Protein AF-A0A430HUJ5-F1 (afdb_monomer_lite)

Sequence (69 aa):
MSSAPRQSRRRVVRPSDAPDIDREADRAGAGFWNAGSADGDREVLLDPEAEETVPREEFLRQERPPHYS

pLDDT: mean 77.78, std 9.96, range [45.66, 91.62]

Structure (mmCIF, N/CA/C/O backbone):
data_AF-A0A430HUJ5-F1
#
_entry.id   AF-A0A430HUJ5-F1
#
loop_
_atom_site.group_PDB
_atom_site.id
_atom_site.type_symbol
_atom_site.label_atom_id
_atom_site.label_alt_id
_atom_site.label_comp_id
_atom_site.label_asym_id
_atom_site.label_entity_id
_atom_site.label_seq_id
_atom_site.pdbx_PDB_ins_code
_atom_site.Cartn_x
_atom_site.Cartn_y
_atom_site.Cartn_z
_atom_site.occupancy
_atom_site.B_iso_or_equiv
_atom_site.auth_seq_id
_atom_site.auth_comp_id
_atom_site.auth_asym_id
_atom_site.auth_atom_id
_atom_site.pdbx_PDB_model_num
ATOM 1 N N . MET A 1 1 ? 1.122 -34.489 19.672 1.00 45.66 1 MET A N 1
ATOM 2 C CA . MET A 1 1 ? 1.009 -34.390 18.202 1.00 45.66 1 MET A CA 1
ATOM 3 C C . MET A 1 1 ? 2.327 -33.856 17.668 1.00 45.66 1 MET A C 1
ATOM 5 O O . MET A 1 1 ? 2.663 -32.720 17.966 1.00 45.66 1 MET A O 1
ATOM 9 N N . SER A 1 2 ? 3.126 -34.699 17.010 1.00 48.75 2 SER A N 1
ATOM 10 C CA . SER A 1 2 ? 4.435 -34.295 16.479 1.00 48.75 2 SER A CA 1
ATOM 11 C C . SER A 1 2 ? 4.235 -33.605 15.130 1.00 48.75 2 SER A C 1
ATOM 13 O O . SER A 1 2 ? 3.663 -34.203 14.220 1.00 48.75 2 SER A O 1
ATOM 15 N N . SER A 1 3 ? 4.635 -32.337 15.020 1.00 64.00 3 SER A N 1
ATOM 16 C CA . SER A 1 3 ? 4.562 -31.571 13.774 1.00 64.00 3 SER A CA 1
ATOM 17 C C . SER A 1 3 ? 5.846 -31.816 12.984 1.00 64.00 3 SER A C 1
ATOM 19 O O . SER A 1 3 ? 6.929 -31.430 13.424 1.00 64.00 3 SER A O 1
ATOM 21 N N . ALA A 1 4 ? 5.748 -32.508 11.849 1.00 69.94 4 ALA A N 1
ATOM 22 C CA . ALA A 1 4 ? 6.894 -32.733 10.973 1.00 69.94 4 ALA A CA 1
ATOM 23 C C . ALA A 1 4 ? 7.403 -31.392 10.398 1.00 69.94 4 ALA A C 1
ATOM 25 O O . ALA A 1 4 ? 6.592 -30.508 10.098 1.00 69.94 4 ALA A O 1
ATOM 26 N N . PRO A 1 5 ? 8.725 -31.215 10.210 1.00 70.62 5 PRO A N 1
ATOM 27 C CA . PRO A 1 5 ? 9.265 -29.990 9.633 1.00 70.62 5 PRO A CA 1
ATOM 28 C C . PRO A 1 5 ? 8.726 -29.799 8.210 1.00 70.62 5 PRO A C 1
ATOM 30 O O . PRO A 1 5 ? 8.815 -30.692 7.366 1.00 70.62 5 PRO A O 1
ATOM 33 N N . ARG A 1 6 ? 8.146 -28.623 7.936 1.00 71.81 6 ARG A N 1
ATOM 34 C CA . ARG A 1 6 ? 7.621 -28.272 6.609 1.00 71.81 6 ARG A CA 1
ATOM 35 C C . ARG A 1 6 ? 8.770 -28.291 5.601 1.00 71.81 6 ARG A C 1
ATOM 37 O O . ARG A 1 6 ? 9.679 -27.469 5.681 1.00 71.81 6 ARG A O 1
ATOM 44 N N . GLN A 1 7 ? 8.716 -29.217 4.647 1.00 73.31 7 GLN A N 1
ATOM 45 C CA . GLN A 1 7 ? 9.685 -29.301 3.560 1.00 73.31 7 GLN A CA 1
ATOM 46 C C . GLN A 1 7 ? 9.678 -27.986 2.768 1.00 73.31 7 GLN A C 1
ATOM 48 O O . GLN A 1 7 ? 8.638 -27.572 2.246 1.00 73.31 7 GLN A O 1
ATOM 53 N N . SER A 1 8 ? 10.827 -27.308 2.693 1.00 73.81 8 SER A N 1
ATOM 54 C CA . SER A 1 8 ? 10.938 -26.090 1.895 1.00 73.81 8 SER A CA 1
ATOM 55 C C . SER A 1 8 ? 10.779 -26.460 0.420 1.00 73.81 8 SER A C 1
ATOM 57 O O . SER A 1 8 ? 11.495 -27.299 -0.133 1.00 73.81 8 SER A O 1
ATOM 59 N N . ARG A 1 9 ? 9.775 -25.871 -0.235 1.00 71.56 9 ARG 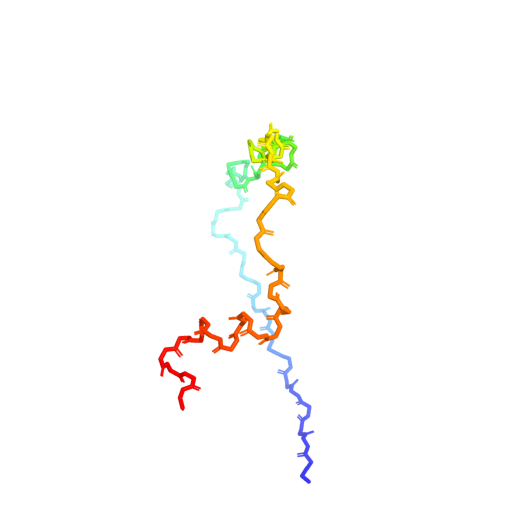A N 1
ATOM 60 C CA . ARG A 1 9 ? 9.608 -26.026 -1.679 1.00 71.56 9 ARG A CA 1
ATOM 61 C C . ARG A 1 9 ? 10.791 -25.337 -2.350 1.00 71.56 9 ARG A C 1
ATOM 63 O O . ARG A 1 9 ? 10.970 -24.131 -2.183 1.00 71.56 9 ARG A O 1
ATOM 70 N N . ARG A 1 10 ? 11.594 -26.092 -3.105 1.00 69.56 10 ARG A N 1
ATOM 71 C CA . ARG A 1 10 ? 12.638 -25.517 -3.960 1.00 69.56 10 ARG A CA 1
ATOM 72 C C . ARG A 1 10 ? 11.948 -24.602 -4.967 1.00 69.56 10 ARG A C 1
ATOM 74 O O . ARG A 1 10 ? 11.205 -25.077 -5.822 1.00 69.56 10 ARG A O 1
ATOM 81 N N . ARG A 1 11 ? 12.151 -23.291 -4.835 1.00 73.56 11 ARG A N 1
ATOM 82 C CA . ARG A 1 11 ? 11.735 -22.331 -5.857 1.00 73.56 11 ARG A CA 1
ATOM 83 C C . ARG A 1 11 ? 12.515 -22.666 -7.123 1.00 73.56 11 ARG A C 1
ATOM 85 O O . ARG A 1 11 ? 13.735 -22.539 -7.142 1.00 73.56 11 ARG A O 1
ATOM 92 N N . VAL A 1 12 ? 11.816 -23.140 -8.149 1.00 77.38 12 VAL A N 1
ATOM 93 C CA . VAL A 1 12 ? 12.402 -23.295 -9.479 1.00 77.38 12 VAL A CA 1
ATOM 94 C C . VAL A 1 12 ? 12.565 -21.887 -10.036 1.00 77.38 12 VAL A C 1
ATOM 96 O O . VAL A 1 12 ? 11.580 -21.227 -10.358 1.00 77.38 12 VAL A O 1
ATOM 99 N N . VAL A 1 13 ? 13.802 -21.399 -10.077 1.00 77.62 13 VAL A N 1
ATOM 100 C CA . VAL A 1 13 ? 14.127 -20.129 -10.728 1.00 77.62 13 VAL A CA 1
ATOM 101 C C . VAL A 1 13 ? 14.269 -20.426 -12.216 1.00 77.62 13 VAL A C 1
ATOM 103 O O . VAL A 1 13 ? 15.259 -21.021 -12.635 1.00 77.62 13 VAL A O 1
ATOM 106 N N . ARG A 1 14 ? 13.248 -20.077 -13.005 1.00 81.31 14 ARG A N 1
ATOM 107 C CA . ARG A 1 14 ? 13.298 -20.182 -14.467 1.00 81.31 14 ARG A CA 1
ATOM 108 C C . ARG A 1 14 ? 13.835 -18.862 -15.040 1.00 81.31 14 ARG A C 1
ATOM 110 O O . ARG A 1 14 ? 13.290 -17.816 -14.685 1.00 81.31 14 ARG A O 1
ATOM 117 N N . PRO A 1 15 ? 14.880 -18.884 -15.887 1.00 83.62 15 PRO A N 1
ATOM 118 C CA . PRO A 1 15 ? 15.333 -17.682 -16.576 1.00 83.62 15 PRO A CA 1
ATOM 119 C C . PRO A 1 15 ? 14.255 -17.179 -17.546 1.00 83.62 15 PRO A C 1
ATOM 121 O O . PRO A 1 15 ? 13.443 -17.957 -18.042 1.00 83.62 15 PRO A O 1
ATOM 124 N N . SER A 1 16 ? 14.247 -15.870 -17.792 1.00 83.19 16 SER A N 1
ATOM 125 C CA . SER A 1 16 ? 13.398 -15.264 -18.823 1.00 83.19 16 SER A CA 1
ATOM 126 C C . SER A 1 16 ? 13.801 -15.790 -20.199 1.00 83.19 16 SER A C 1
ATOM 128 O O . SER A 1 16 ? 14.995 -15.877 -20.483 1.00 83.19 16 SER A O 1
ATOM 130 N N . ASP A 1 17 ? 12.823 -16.076 -21.059 1.00 90.50 17 ASP A N 1
ATOM 131 C CA . ASP A 1 17 ? 13.073 -16.461 -22.456 1.00 90.50 17 ASP A CA 1
ATOM 132 C C . ASP A 1 17 ? 13.607 -15.271 -23.289 1.00 90.50 17 ASP A C 1
ATOM 134 O O . ASP A 1 17 ? 14.128 -15.452 -24.386 1.00 90.50 17 ASP A O 1
ATOM 138 N N . ALA A 1 18 ? 13.526 -14.053 -22.743 1.00 88.50 18 ALA A N 1
ATOM 139 C CA . ALA A 1 18 ? 14.093 -12.840 -23.310 1.00 88.50 18 ALA A CA 1
ATOM 140 C C . ALA A 1 18 ? 15.033 -12.184 -22.267 1.00 88.50 18 ALA A C 1
ATOM 142 O O . ALA A 1 18 ? 14.546 -11.563 -21.310 1.00 88.50 18 ALA A O 1
ATOM 143 N N . PRO A 1 19 ? 16.360 -12.406 -22.364 1.00 83.19 19 PRO A N 1
ATOM 144 C CA . PRO A 1 19 ? 17.327 -11.977 -21.349 1.00 83.19 19 PRO A CA 1
ATOM 145 C C . PRO A 1 19 ? 17.587 -10.465 -21.365 1.00 83.19 19 PRO A C 1
ATOM 147 O O . PRO A 1 19 ? 17.782 -9.888 -20.299 1.00 83.19 19 PRO A O 1
ATOM 150 N N . ASP A 1 20 ? 17.499 -9.838 -22.541 1.00 89.81 20 ASP A N 1
ATOM 151 C CA . ASP A 1 20 ? 17.857 -8.430 -22.766 1.00 89.81 20 ASP A CA 1
ATOM 152 C C . ASP A 1 20 ? 16.636 -7.499 -22.833 1.00 89.81 20 ASP A C 1
ATOM 154 O O . ASP A 1 20 ? 16.711 -6.399 -23.377 1.00 89.81 20 ASP A O 1
ATOM 158 N N . ILE A 1 21 ? 15.480 -7.944 -22.326 1.00 89.06 21 ILE A N 1
ATOM 159 C CA . ILE A 1 21 ? 14.298 -7.077 -22.280 1.00 89.06 21 ILE A CA 1
ATOM 160 C C . ILE A 1 21 ? 14.553 -5.903 -21.349 1.00 89.06 21 ILE A C 1
ATOM 162 O O . ILE A 1 21 ? 15.063 -6.070 -20.237 1.00 89.06 21 ILE A O 1
ATOM 166 N N . ASP A 1 22 ? 14.146 -4.723 -21.797 1.00 89.50 22 ASP A N 1
ATOM 167 C CA . ASP A 1 22 ? 14.162 -3.536 -20.966 1.00 89.50 22 ASP A CA 1
ATOM 168 C C . ASP A 1 22 ? 13.124 -3.682 -19.843 1.00 89.50 22 ASP A C 1
ATOM 170 O O . ASP A 1 22 ? 11.917 -3.729 -20.082 1.00 89.50 22 ASP A O 1
ATOM 174 N N . ARG A 1 23 ? 13.617 -3.797 -18.606 1.00 86.44 23 ARG A N 1
ATOM 175 C CA . ARG A 1 23 ? 12.800 -3.868 -17.385 1.00 86.44 23 ARG A CA 1
ATOM 176 C C . ARG A 1 23 ? 12.749 -2.538 -16.645 1.00 86.44 23 ARG A C 1
ATOM 178 O O . ARG A 1 23 ? 12.308 -2.503 -15.497 1.00 86.44 23 ARG A O 1
ATOM 185 N N . GLU A 1 24 ? 13.212 -1.444 -17.248 1.00 87.06 24 GLU A N 1
ATOM 186 C CA . GLU A 1 24 ? 13.076 -0.116 -16.649 1.00 87.06 24 GLU A CA 1
ATOM 187 C C . GLU A 1 24 ? 11.606 0.245 -16.429 1.00 87.06 24 GLU A C 1
ATOM 189 O O . GLU A 1 24 ? 11.284 0.840 -15.404 1.00 87.06 24 GLU A O 1
ATOM 194 N N . ALA A 1 25 ? 10.706 -0.218 -17.302 1.00 83.62 25 ALA A N 1
ATOM 195 C CA . ALA A 1 25 ? 9.261 -0.061 -17.135 1.00 83.62 25 ALA A CA 1
ATOM 196 C C . ALA A 1 25 ? 8.693 -0.780 -15.892 1.00 83.62 25 ALA A C 1
ATOM 198 O O . ALA A 1 25 ? 7.707 -0.321 -15.319 1.00 83.62 25 ALA A O 1
ATOM 199 N N . ASP A 1 26 ? 9.318 -1.876 -15.447 1.00 85.56 26 ASP A N 1
ATOM 200 C CA . ASP A 1 26 ? 8.909 -2.602 -14.234 1.00 85.56 26 ASP A CA 1
ATOM 201 C C . ASP A 1 26 ? 9.440 -1.937 -12.956 1.00 85.56 26 ASP A C 1
ATOM 203 O O . ASP A 1 26 ? 9.036 -2.277 -11.837 1.00 85.56 26 ASP A O 1
ATOM 207 N N . ARG A 1 27 ? 10.391 -1.005 -13.091 1.00 83.62 27 ARG A N 1
ATOM 208 C CA . ARG A 1 27 ? 10.965 -0.292 -11.958 1.00 83.62 27 ARG A CA 1
ATOM 209 C C . ARG A 1 27 ? 10.053 0.871 -11.597 1.00 83.62 27 ARG A C 1
ATOM 211 O O . ARG A 1 27 ? 9.792 1.763 -12.397 1.00 83.62 27 ARG A O 1
ATOM 218 N N . ALA A 1 28 ? 9.633 0.904 -10.338 1.00 82.12 28 ALA A N 1
ATOM 219 C CA . ALA A 1 28 ? 8.981 2.080 -9.789 1.00 82.12 28 ALA A CA 1
ATOM 220 C C . ALA A 1 28 ? 9.889 3.313 -9.974 1.00 82.12 28 ALA A C 1
ATOM 222 O O . ALA A 1 28 ? 11.064 3.286 -9.595 1.00 82.12 28 ALA A O 1
ATOM 223 N N . GLY A 1 29 ? 9.356 4.382 -10.573 1.00 83.25 29 GLY A N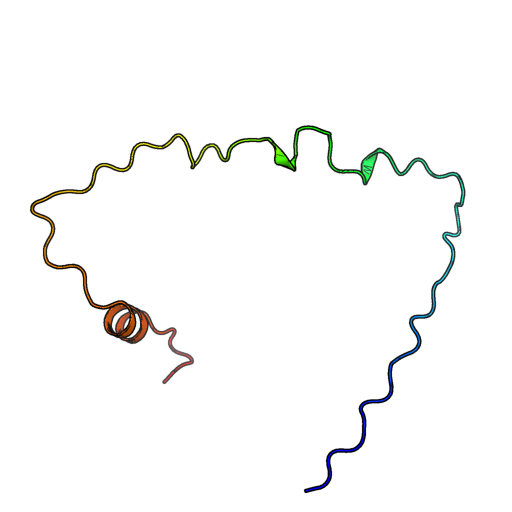 1
ATOM 224 C CA . GLY A 1 29 ? 10.100 5.623 -10.789 1.00 83.25 29 GLY A CA 1
ATOM 225 C C . GLY A 1 29 ? 10.599 6.234 -9.473 1.00 83.25 29 GLY A C 1
ATOM 226 O O . GLY A 1 29 ? 10.040 5.981 -8.407 1.00 83.25 29 GLY A O 1
ATOM 227 N N . ALA A 1 30 ? 11.630 7.082 -9.539 1.00 77.25 30 ALA A N 1
ATOM 228 C CA . ALA A 1 30 ? 12.287 7.670 -8.360 1.00 77.25 30 ALA A CA 1
ATOM 229 C C . ALA A 1 30 ? 11.3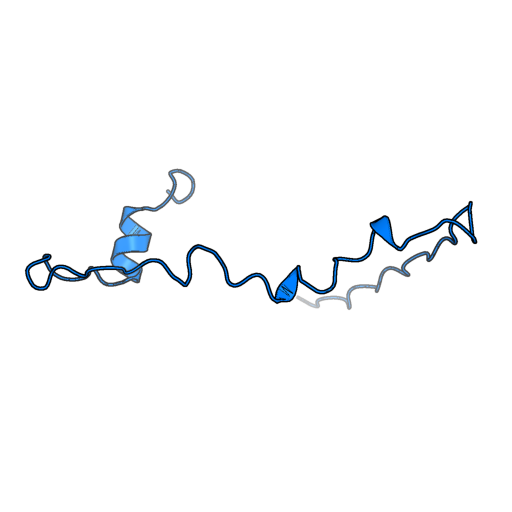41 8.449 -7.410 1.00 77.25 30 ALA A C 1
ATOM 231 O O . ALA A 1 30 ? 11.657 8.644 -6.237 1.00 77.25 30 ALA A O 1
ATOM 232 N N . GLY A 1 31 ? 10.169 8.867 -7.900 1.00 72.06 31 GLY A N 1
ATOM 233 C CA . GLY A 1 31 ? 9.125 9.536 -7.121 1.00 72.06 31 GLY A CA 1
ATOM 234 C C . GLY A 1 31 ? 8.039 8.619 -6.550 1.00 72.06 31 GLY A C 1
ATOM 235 O O . GLY A 1 31 ? 7.236 9.092 -5.759 1.00 72.06 31 GLY A O 1
ATOM 236 N N . PHE A 1 32 ? 7.997 7.327 -6.894 1.00 73.88 32 PHE A N 1
ATOM 237 C CA . PHE A 1 32 ? 6.908 6.429 -6.476 1.00 73.88 32 PHE A CA 1
ATOM 238 C C . PHE A 1 32 ? 6.797 6.302 -4.950 1.00 73.88 32 PHE A C 1
ATOM 240 O O . PHE A 1 32 ? 5.700 6.275 -4.407 1.00 73.88 32 PHE A O 1
ATOM 247 N N . TRP A 1 33 ? 7.937 6.279 -4.257 1.00 70.50 33 TRP A N 1
ATOM 248 C CA . TRP A 1 33 ? 7.993 6.184 -2.794 1.00 70.50 33 TRP A CA 1
ATOM 249 C C . TRP A 1 33 ? 8.027 7.548 -2.088 1.00 70.50 33 TRP A C 1
ATOM 251 O O . TRP A 1 33 ? 7.857 7.601 -0.876 1.00 70.50 33 TRP A O 1
ATOM 261 N N . ASN A 1 34 ? 8.259 8.634 -2.836 1.00 66.94 34 ASN A N 1
ATOM 262 C CA . ASN A 1 34 ? 8.377 10.007 -2.324 1.00 66.94 34 ASN A CA 1
ATOM 263 C C . ASN A 1 34 ? 7.173 10.887 -2.680 1.00 66.94 34 ASN A C 1
ATOM 265 O O . ASN A 1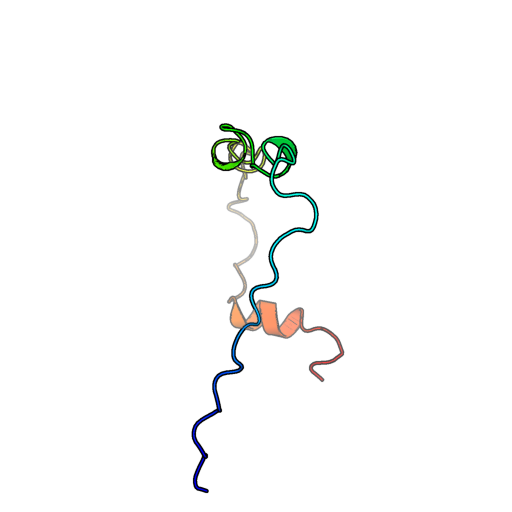 34 ? 7.151 12.062 -2.319 1.00 66.94 34 ASN A O 1
ATOM 269 N N . ALA A 1 35 ? 6.186 10.348 -3.397 1.00 64.69 35 ALA A N 1
ATOM 270 C CA . ALA A 1 35 ? 4.888 10.977 -3.512 1.00 64.69 35 ALA A CA 1
ATOM 271 C C . ALA A 1 35 ? 4.283 10.964 -2.108 1.00 64.69 35 ALA A C 1
ATOM 273 O O . ALA A 1 35 ? 3.720 9.957 -1.678 1.00 64.69 35 ALA A O 1
ATOM 274 N N . GLY A 1 36 ? 4.473 12.063 -1.368 1.00 63.53 36 GLY A N 1
ATOM 275 C CA . GLY A 1 36 ? 3.679 12.343 -0.183 1.00 63.53 36 GLY A CA 1
ATOM 276 C C . GLY A 1 36 ? 2.238 12.041 -0.552 1.00 63.53 36 GLY A C 1
ATOM 277 O O . GLY A 1 36 ? 1.758 12.496 -1.594 1.00 63.53 36 GLY A O 1
ATOM 278 N N . SER A 1 37 ? 1.603 11.153 0.213 1.00 62.38 37 SER A N 1
ATOM 279 C CA . SER A 1 37 ? 0.205 10.844 -0.037 1.00 62.38 37 SER A CA 1
ATOM 280 C C . SER A 1 37 ? -0.532 12.177 -0.065 1.00 62.38 37 SER A C 1
ATOM 282 O O . SER A 1 37 ? -0.375 12.959 0.872 1.00 62.38 37 SER A O 1
ATOM 284 N N . ALA A 1 38 ? -1.331 12.440 -1.101 1.00 63.94 38 ALA A N 1
ATOM 285 C CA . ALA A 1 38 ? -2.213 13.610 -1.120 1.00 63.94 38 ALA A CA 1
ATOM 286 C C . ALA A 1 38 ? -3.122 13.651 0.128 1.00 63.94 38 ALA A C 1
ATOM 288 O O . ALA A 1 38 ? -3.713 14.675 0.448 1.00 63.94 38 ALA A O 1
ATOM 289 N N . ASP A 1 39 ? -3.217 12.527 0.843 1.00 62.59 39 ASP A N 1
ATOM 290 C CA . ASP A 1 39 ? -3.940 12.352 2.090 1.00 62.59 39 ASP A CA 1
ATOM 291 C C . ASP A 1 39 ? -3.187 12.892 3.311 1.00 62.59 39 ASP A C 1
ATOM 293 O O . ASP A 1 39 ? -3.827 13.211 4.306 1.00 62.59 39 ASP A O 1
ATOM 297 N N . GLY A 1 40 ? -1.856 12.995 3.247 1.00 68.12 40 GLY A N 1
ATOM 298 C CA . GLY A 1 40 ? -1.018 13.523 4.327 1.00 68.12 40 GLY A CA 1
ATOM 299 C C . GLY A 1 40 ? -1.131 15.038 4.496 1.00 68.12 40 GLY A C 1
ATOM 300 O O . GLY A 1 40 ? -0.976 15.529 5.609 1.00 68.12 40 GLY A O 1
ATOM 301 N N . ASP A 1 41 ? -1.471 15.755 3.422 1.00 75.12 41 ASP A N 1
ATOM 302 C CA . ASP A 1 41 ? -1.676 17.209 3.435 1.00 75.12 41 ASP A CA 1
ATOM 303 C C . ASP A 1 41 ? -3.131 17.601 3.759 1.00 75.12 41 ASP A C 1
ATOM 305 O O . ASP A 1 41 ? -3.469 18.785 3.796 1.00 75.12 41 ASP A O 1
ATOM 309 N N . ARG A 1 42 ? -4.028 16.626 3.982 1.00 76.25 42 ARG A N 1
ATOM 310 C CA . ARG A 1 42 ? -5.426 16.910 4.327 1.00 76.25 42 ARG A CA 1
ATOM 311 C C . ARG A 1 42 ? -5.540 17.277 5.802 1.00 76.25 42 ARG A C 1
ATOM 313 O O . ARG A 1 42 ? -5.302 16.451 6.679 1.00 76.25 42 ARG A O 1
ATOM 320 N N . GLU A 1 43 ? -5.969 18.507 6.065 1.00 80.19 43 GLU A N 1
ATOM 321 C CA . GLU A 1 43 ? -6.286 18.971 7.413 1.00 80.19 43 GLU A CA 1
ATOM 322 C C . GLU A 1 43 ? -7.533 18.239 7.939 1.00 80.19 43 GLU A C 1
ATOM 324 O O . GLU A 1 43 ? -8.623 18.341 7.373 1.00 80.19 43 GLU A O 1
ATOM 329 N N . VAL A 1 44 ? -7.365 17.461 9.013 1.00 80.31 44 VAL A N 1
ATOM 330 C CA . VAL A 1 44 ? -8.466 16.792 9.718 1.00 80.31 44 VAL A CA 1
ATOM 331 C C . VAL A 1 44 ? -8.839 17.642 10.928 1.00 80.31 44 VAL A C 1
ATOM 333 O O . VAL A 1 44 ? -8.131 17.645 11.934 1.00 80.31 44 VAL A O 1
ATOM 336 N N . LEU A 1 45 ? -9.957 18.361 10.828 1.00 82.75 45 LEU A N 1
ATOM 337 C CA . LEU A 1 45 ?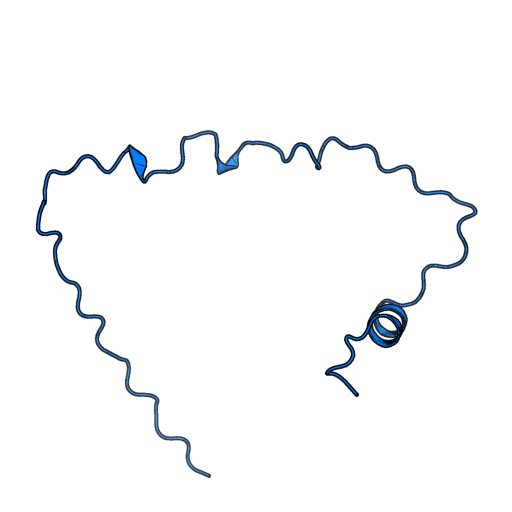 -10.535 19.105 11.946 1.00 82.75 45 LEU A CA 1
ATOM 338 C C . LEU A 1 45 ? -11.320 18.133 12.832 1.00 82.75 45 LEU A C 1
ATOM 340 O O . LEU A 1 45 ? -12.349 17.601 12.416 1.00 82.75 45 LEU A O 1
ATOM 344 N N . LEU A 1 46 ? -10.816 17.882 14.039 1.00 78.88 46 LEU A N 1
ATOM 345 C CA . LEU A 1 46 ? -11.536 17.110 15.050 1.00 78.88 46 LEU A CA 1
ATOM 346 C C . LEU A 1 46 ? -12.492 18.043 15.795 1.00 78.88 46 LEU A C 1
ATOM 348 O O . LEU A 1 46 ? -12.070 19.087 16.294 1.00 78.88 46 LEU A O 1
ATOM 352 N N . ASP A 1 47 ? -13.764 17.663 15.860 1.00 82.38 47 ASP A N 1
ATOM 353 C CA . ASP A 1 47 ? -14.771 18.380 16.637 1.00 82.38 47 ASP A CA 1
ATOM 354 C C . ASP A 1 47 ? -14.549 18.112 18.140 1.00 82.38 47 ASP A C 1
ATOM 356 O O . ASP A 1 47 ? -14.618 16.953 18.560 1.00 82.38 47 ASP A O 1
ATOM 360 N N . PRO A 1 48 ? -14.254 19.141 18.958 1.00 74.50 48 PRO A N 1
ATOM 361 C CA . PRO A 1 48 ? -14.060 18.976 20.396 1.00 74.50 48 PRO A CA 1
ATOM 362 C C . PRO A 1 48 ? -15.352 18.623 21.151 1.00 74.50 48 PRO A C 1
ATOM 364 O O . PRO A 1 48 ? -15.262 18.205 22.304 1.00 74.50 48 PRO A O 1
ATOM 367 N N . GLU A 1 49 ? -16.526 18.793 20.534 1.00 81.19 49 GLU A N 1
ATOM 368 C CA . GLU A 1 49 ? -17.834 18.436 21.098 1.00 81.19 49 GLU A CA 1
ATOM 369 C C . GLU A 1 49 ? -18.346 17.073 20.601 1.00 81.19 49 GLU A C 1
ATOM 371 O O . GLU A 1 49 ? -19.416 16.633 21.025 1.00 81.19 49 GLU A O 1
ATOM 376 N N . ALA A 1 50 ? -17.593 16.375 19.741 1.00 75.88 50 ALA A N 1
ATOM 377 C CA . ALA A 1 50 ? -17.960 15.033 19.306 1.00 75.88 50 ALA A CA 1
ATOM 378 C C . ALA A 1 50 ? -18.036 14.077 20.509 1.00 75.88 50 ALA A C 1
ATOM 380 O O . ALA A 1 50 ? -17.090 13.957 21.292 1.00 75.88 50 ALA A O 1
ATOM 381 N N . GLU A 1 51 ? -19.176 13.394 20.643 1.00 65.62 51 GLU A N 1
ATOM 382 C CA . GLU A 1 51 ? -19.436 12.435 21.718 1.00 65.62 51 GLU A CA 1
ATOM 383 C C . GLU A 1 51 ? -18.363 11.330 21.768 1.00 65.62 51 GLU A C 1
ATOM 385 O O . GLU A 1 51 ? -17.791 10.939 20.747 1.00 65.62 51 GLU A O 1
ATOM 390 N N . GLU A 1 52 ? -18.078 10.871 22.993 1.00 65.94 52 GLU A N 1
ATOM 391 C CA . GLU A 1 52 ? -16.955 10.014 23.390 1.00 65.94 52 GLU A CA 1
ATOM 392 C C . GLU A 1 52 ? -16.498 8.992 22.340 1.00 65.94 52 GLU A C 1
ATOM 394 O O . GLU A 1 52 ? -17.265 8.197 21.794 1.00 65.94 52 GLU A O 1
ATOM 399 N N . THR A 1 53 ? -15.179 8.947 22.134 1.00 70.62 53 THR A N 1
ATOM 400 C CA . THR A 1 53 ? -14.534 7.925 21.311 1.00 70.62 53 THR A CA 1
ATOM 401 C C . THR A 1 53 ? -14.831 6.540 21.888 1.00 70.62 53 THR A C 1
ATOM 403 O O . THR A 1 53 ? -14.293 6.171 22.933 1.00 70.62 53 THR A O 1
ATOM 406 N N . VAL A 1 54 ? -15.659 5.752 21.196 1.00 77.12 54 VAL A N 1
ATOM 407 C CA . VAL A 1 54 ? -15.913 4.352 21.561 1.00 77.12 54 VAL A CA 1
ATOM 408 C C . VAL A 1 54 ? -14.585 3.593 21.656 1.00 77.12 54 VAL A C 1
ATOM 410 O O . VAL A 1 54 ? -13.748 3.700 20.748 1.00 77.12 54 VAL A O 1
ATOM 413 N N . PRO A 1 55 ? -14.365 2.789 22.711 1.00 87.38 55 PRO A N 1
ATOM 414 C CA . PRO A 1 55 ? -13.193 1.935 22.800 1.00 87.38 55 PRO A CA 1
ATOM 415 C C . PRO A 1 55 ? -13.065 1.070 21.543 1.00 87.38 55 PRO A C 1
ATOM 417 O O . PRO A 1 55 ? -14.034 0.467 21.081 1.00 87.38 55 PRO A O 1
ATOM 420 N N . ARG A 1 56 ? -11.850 0.969 20.991 1.00 82.56 56 ARG A N 1
ATOM 421 C CA . ARG A 1 56 ? -11.574 0.272 19.719 1.00 82.56 56 ARG A CA 1
ATOM 422 C C . ARG A 1 56 ? -12.205 -1.121 19.638 1.00 82.56 56 ARG A C 1
ATOM 424 O O . ARG A 1 56 ? -12.694 -1.528 18.591 1.00 82.56 56 ARG A O 1
ATOM 431 N N . GLU A 1 57 ? -12.160 -1.872 20.730 1.00 88.56 57 GLU A N 1
ATOM 432 C CA . GLU A 1 57 ? -12.704 -3.232 20.801 1.00 88.56 57 GLU A CA 1
ATOM 433 C C . GLU A 1 57 ? -14.229 -3.269 20.691 1.00 88.56 57 GLU A C 1
ATOM 435 O O . GLU A 1 57 ? -14.787 -4.224 20.152 1.00 88.56 57 GLU A O 1
ATOM 440 N N . GLU A 1 58 ? -14.896 -2.234 21.191 1.00 88.25 58 GLU A N 1
ATOM 441 C CA . GLU A 1 58 ? -16.342 -2.090 21.149 1.00 88.25 58 GLU A CA 1
ATOM 442 C C . GLU A 1 58 ? -16.813 -1.686 19.753 1.00 88.25 58 GLU A C 1
ATOM 444 O O . GLU A 1 58 ? -17.682 -2.358 19.200 1.00 88.25 58 GLU A O 1
ATOM 449 N N . PHE A 1 59 ? -16.145 -0.712 19.127 1.00 89.25 59 PHE A N 1
ATOM 450 C CA . PHE A 1 59 ? -16.364 -0.355 17.721 1.00 89.25 59 PHE A CA 1
ATOM 451 C C . PHE A 1 59 ? -16.208 -1.571 16.795 1.00 89.25 59 PHE A C 1
ATOM 453 O O . PHE A 1 59 ? -17.099 -1.901 16.016 1.00 89.25 59 PHE A O 1
ATOM 460 N N . LEU A 1 60 ? -15.104 -2.316 16.937 1.00 87.56 60 LEU A N 1
ATOM 461 C CA . LEU A 1 60 ? -14.851 -3.507 16.121 1.00 87.56 60 LEU A CA 1
ATOM 462 C C . LEU A 1 60 ? -15.877 -4.619 16.345 1.00 87.56 60 LEU A C 1
ATOM 464 O O . LEU A 1 60 ? -16.039 -5.471 15.477 1.00 87.56 60 LEU A O 1
ATOM 468 N N . ARG A 1 61 ? -16.528 -4.664 17.511 1.00 88.62 61 ARG A N 1
ATOM 469 C CA . ARG A 1 61 ? -17.595 -5.628 17.791 1.00 88.62 61 ARG A CA 1
ATOM 470 C C . ARG A 1 61 ? -18.907 -5.213 17.125 1.00 88.62 61 ARG A C 1
ATOM 472 O O . ARG A 1 61 ? -19.596 -6.098 16.629 1.00 88.62 61 ARG A O 1
ATOM 479 N N . GLN A 1 62 ? -19.226 -3.919 17.116 1.00 88.50 62 GLN A N 1
ATOM 480 C CA . GLN A 1 62 ? -20.426 -3.364 16.479 1.00 88.50 62 GLN A CA 1
ATOM 481 C C . GLN A 1 62 ? -20.365 -3.495 14.949 1.00 88.50 62 GLN A C 1
ATOM 483 O O . GLN A 1 62 ? -21.320 -3.956 14.335 1.00 88.50 62 GLN A O 1
ATOM 488 N N . GLU A 1 63 ? -19.207 -3.209 14.352 1.00 91.62 63 GLU A N 1
ATOM 489 C CA . GLU A 1 63 ? -18.987 -3.227 12.895 1.00 91.62 63 GLU A CA 1
ATOM 490 C C . GLU A 1 63 ? -18.587 -4.609 12.341 1.00 91.62 63 GLU A C 1
ATOM 492 O O . GLU A 1 63 ? -17.987 -4.730 11.268 1.00 91.62 63 GLU A O 1
ATOM 497 N N . ARG A 1 64 ? -18.855 -5.696 13.078 1.00 90.38 64 ARG A N 1
ATOM 498 C CA . ARG A 1 64 ? -18.461 -7.041 12.638 1.00 90.38 64 ARG A CA 1
ATOM 499 C C . ARG A 1 64 ? -19.243 -7.459 11.388 1.00 90.38 64 ARG A C 1
ATOM 501 O O . ARG A 1 64 ? -20.473 -7.455 11.412 1.00 90.38 64 ARG A O 1
ATOM 508 N N . PRO A 1 65 ? -18.562 -7.925 10.323 1.00 90.81 65 PRO A N 1
ATOM 509 C CA . PRO A 1 65 ? -19.241 -8.483 9.161 1.00 90.81 65 PRO A CA 1
ATOM 510 C C . PRO A 1 65 ? -20.117 -9.691 9.539 1.00 90.81 65 PRO A C 1
ATOM 512 O O . PRO A 1 65 ? -19.761 -10.439 10.455 1.00 90.81 65 PRO A O 1
ATOM 515 N N . PRO A 1 66 ? -21.200 -9.967 8.790 1.00 86.69 66 PRO A N 1
ATOM 516 C CA . PRO A 1 66 ? -22.196 -10.993 9.133 1.00 86.69 66 PRO A CA 1
ATOM 517 C C . PRO A 1 66 ? -21.632 -12.421 9.242 1.00 86.69 66 PRO A C 1
ATOM 519 O O . PRO A 1 66 ? -22.237 -13.287 9.869 1.00 86.69 66 PRO A O 1
ATOM 522 N N . HIS A 1 67 ? -20.453 -12.674 8.671 1.00 88.19 67 HIS A N 1
ATOM 523 C CA . HIS A 1 67 ? -19.760 -13.963 8.734 1.00 88.19 67 HIS A CA 1
ATOM 524 C C . HIS A 1 67 ? -19.067 -14.253 10.080 1.00 88.19 67 HIS A C 1
ATOM 526 O O . HIS A 1 67 ? -18.528 -15.341 10.248 1.00 88.19 67 HIS A O 1
ATOM 532 N N . TYR A 1 68 ? -19.051 -13.295 11.013 1.00 76.69 68 TYR A N 1
ATOM 533 C CA . TYR A 1 68 ? -18.500 -13.445 12.368 1.00 76.69 68 TYR A CA 1
ATOM 534 C C . TYR A 1 68 ? -19.576 -13.752 13.429 1.00 76.69 68 TYR A C 1
ATOM 536 O O . TYR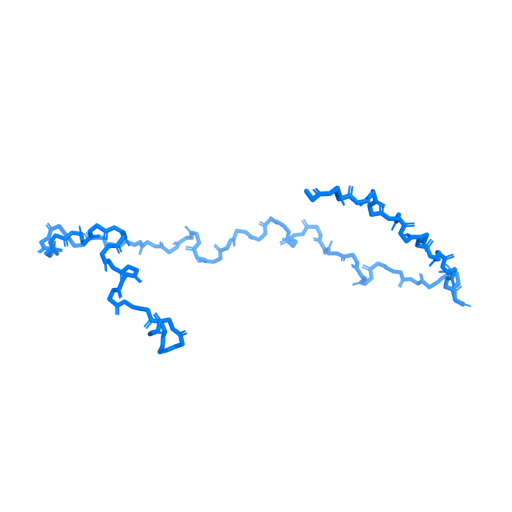 A 1 68 ? -19.309 -13.568 14.622 1.00 76.69 68 TYR A O 1
ATOM 544 N N . SER A 1 69 ? -20.774 -14.165 12.987 1.00 71.00 69 SER A N 1
ATOM 545 C CA . SER A 1 69 ? -21.876 -14.620 13.847 1.00 71.00 69 SER A CA 1
ATOM 546 C C . SER A 1 69 ? -21.659 -16.027 14.401 1.00 71.00 69 SER A C 1
ATOM 548 O O . SER A 1 69 ? -21.014 -16.854 13.717 1.00 71.00 69 SER A O 1
#

Organism: NCBI:txid1859290

Foldseek 3Di:
DDDDPDDDDPPPDDDDPDNPDDCPVVDDPPCNVVPPPPVNPDDDDDDPPPPDDDDPVVVCVVPPDPVVD

Secondary structure (DSSP, 8-state):
------PPP----PPPS-TT---GGGSPPTTTTTS--TTTT------TTS-----HHHHHHHT--GGG-

Radius of gyration: 24.89 Å; chains: 1; bounding box: 40×54×47 Å